Protein AF-A0A1U7GHP3-F1 (afdb_monomer_lite)

Foldseek 3Di:
DPPPPDQDDPVQLLCCLQPVDHDPVNVVVCVVDPVSVVVSVVSNVVNVVVVVVVVVVVPDDPPPPDPPPPDDDD

pLDDT: mean 77.06, std 17.03, range [32.53, 95.0]

Sequence (74 aa):
MTRTTACPDGSDLLALATEGVAAPAVRSHVDACRSCLRKLRRLKAEVVHLRSSMGRHLGPAPATVVPRSAAGGD

Secondary structure (DSSP, 8-state):
-----PPPPHHHHHHHHHTS---HHHHHHHHH-HHHHHHHHHHHHHHHHHHHHHHHTT----------------

Radius of gyration: 24.09 Å; chains: 1; bounding box: 57×25×77 Å

Structure (mmCIF, N/CA/C/O backbone):
data_AF-A0A1U7GHP3-F1
#
_entry.id   AF-A0A1U7GHP3-F1
#
loop_
_atom_site.group_PDB
_atom_site.id
_atom_site.type_symbol
_atom_site.label_atom_id
_atom_site.label_alt_id
_atom_site.label_comp_id
_atom_site.label_asym_id
_atom_site.label_entity_id
_atom_site.label_seq_i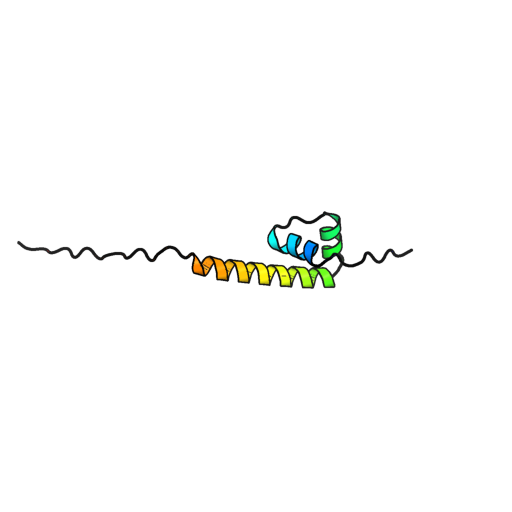d
_atom_site.pdbx_PDB_ins_code
_atom_site.Cartn_x
_atom_site.Cartn_y
_atom_site.Cartn_z
_atom_site.occupancy
_atom_site.B_iso_or_equiv
_atom_site.auth_seq_id
_atom_site.auth_comp_id
_atom_site.auth_asym_id
_atom_site.auth_atom_id
_atom_site.pdbx_PDB_model_num
ATOM 1 N N . MET A 1 1 ? -14.372 0.235 25.968 1.00 32.53 1 MET A N 1
ATOM 2 C CA . MET A 1 1 ? -14.168 1.266 24.928 1.00 32.53 1 MET A CA 1
ATOM 3 C C . MET A 1 1 ? -13.432 0.631 23.757 1.00 32.53 1 MET A C 1
ATOM 5 O O . MET A 1 1 ? -12.234 0.396 23.850 1.00 32.53 1 MET A O 1
ATOM 9 N N . THR A 1 2 ? -14.139 0.270 22.689 1.00 42.59 2 THR A N 1
ATOM 10 C CA . THR A 1 2 ? -13.533 -0.221 21.445 1.00 42.59 2 THR A CA 1
ATOM 11 C C . THR A 1 2 ? -12.922 0.970 20.710 1.00 42.59 2 THR A C 1
ATOM 13 O O . THR A 1 2 ? -13.627 1.741 20.067 1.00 42.59 2 THR A O 1
ATOM 16 N N . ARG A 1 3 ? -11.606 1.178 20.853 1.00 48.66 3 ARG A N 1
ATOM 17 C CA . ARG A 1 3 ? -10.867 2.117 19.999 1.00 48.66 3 ARG A CA 1
ATOM 18 C C . ARG A 1 3 ? -10.913 1.570 18.576 1.00 48.66 3 ARG A C 1
ATOM 20 O O . ARG A 1 3 ? -10.121 0.704 18.222 1.00 48.66 3 ARG A O 1
ATOM 27 N N . THR A 1 4 ? -11.847 2.063 17.775 1.00 54.81 4 THR A N 1
ATOM 28 C CA . THR A 1 4 ? -11.796 1.924 16.323 1.00 54.81 4 THR A CA 1
ATOM 29 C C . THR A 1 4 ? -10.582 2.723 15.865 1.00 54.81 4 THR A C 1
ATOM 31 O O . THR A 1 4 ? -10.655 3.939 15.711 1.00 54.81 4 THR A O 1
ATOM 34 N N . THR A 1 5 ? -9.421 2.079 15.755 1.00 66.19 5 THR A N 1
ATOM 35 C CA . THR A 1 5 ? -8.245 2.706 15.152 1.00 66.19 5 THR A CA 1
ATOM 36 C C . THR A 1 5 ? -8.617 3.057 13.720 1.00 66.19 5 THR A C 1
ATOM 38 O O . THR A 1 5 ? -8.937 2.176 12.919 1.00 66.19 5 THR A O 1
ATOM 41 N N . ALA A 1 6 ? -8.651 4.357 13.425 1.00 81.56 6 ALA A N 1
ATOM 42 C CA . ALA A 1 6 ? -8.893 4.845 12.078 1.00 81.56 6 ALA A CA 1
ATOM 43 C C . ALA A 1 6 ? -7.900 4.188 11.107 1.00 81.56 6 ALA A C 1
ATOM 45 O O . ALA A 1 6 ? -6.788 3.813 11.489 1.00 81.56 6 ALA A O 1
ATOM 46 N N . CYS A 1 7 ? -8.328 3.996 9.859 1.00 87.94 7 CYS A N 1
ATOM 47 C CA . CYS A 1 7 ? -7.435 3.467 8.835 1.00 87.94 7 CYS A CA 1
ATOM 48 C C . CYS A 1 7 ? -6.248 4.426 8.639 1.00 87.94 7 CYS A C 1
ATOM 50 O O . CYS A 1 7 ? -6.476 5.635 8.643 1.00 87.94 7 CYS A O 1
ATOM 52 N N . PRO A 1 8 ? -5.021 3.908 8.447 1.00 87.19 8 PRO A N 1
ATOM 53 C CA . PRO A 1 8 ? -3.856 4.729 8.147 1.00 87.19 8 PRO A CA 1
ATOM 54 C C . PRO A 1 8 ? -4.057 5.515 6.852 1.00 87.19 8 PRO A C 1
ATOM 56 O O . PRO A 1 8 ? -4.796 5.089 5.951 1.00 87.19 8 PRO A O 1
ATOM 59 N N . ASP A 1 9 ? -3.365 6.644 6.767 1.00 89.12 9 ASP A N 1
ATOM 60 C CA . ASP A 1 9 ? -3.425 7.534 5.621 1.00 89.12 9 ASP A CA 1
ATOM 61 C C . ASP A 1 9 ? -2.863 6.880 4.352 1.00 89.12 9 ASP A C 1
ATOM 63 O O . ASP A 1 9 ? -2.092 5.913 4.376 1.00 89.12 9 ASP A O 1
ATOM 67 N N . GLY A 1 10 ? -3.254 7.426 3.199 1.00 86.69 10 GLY A N 1
ATOM 68 C CA . GLY A 1 10 ? -2.804 6.926 1.898 1.00 86.69 10 GLY A CA 1
ATOM 69 C C . GLY A 1 10 ? -1.280 6.947 1.744 1.00 86.69 10 GLY A C 1
ATOM 70 O O . GLY A 1 10 ? -0.717 6.014 1.175 1.00 86.69 10 GLY A O 1
ATOM 71 N N . SER A 1 11 ? -0.618 7.965 2.297 1.00 88.31 11 SER A N 1
ATOM 72 C CA . SER A 1 11 ? 0.839 8.130 2.266 1.00 88.31 11 SER A CA 1
ATOM 73 C C . SER A 1 11 ? 1.567 6.998 2.994 1.00 88.31 11 SER A C 1
ATOM 75 O O . SER A 1 11 ? 2.535 6.456 2.464 1.00 88.31 11 SER A O 1
ATOM 77 N N . ASP A 1 12 ? 1.060 6.574 4.154 1.00 89.38 12 ASP A N 1
ATOM 78 C CA . ASP A 1 12 ? 1.636 5.469 4.928 1.00 89.38 12 ASP A CA 1
ATOM 79 C C . ASP A 1 12 ? 1.477 4.129 4.203 1.00 89.38 12 ASP A C 1
ATOM 81 O O . ASP A 1 12 ? 2.390 3.299 4.174 1.00 89.38 12 ASP A O 1
ATOM 85 N N . LEU A 1 13 ? 0.314 3.915 3.576 1.00 90.06 13 LEU A N 1
ATOM 86 C CA . LEU A 1 13 ? 0.067 2.730 2.755 1.00 90.06 13 LEU A CA 1
ATOM 87 C C . LEU A 1 13 ? 0.957 2.708 1.507 1.00 90.06 13 LEU A C 1
ATOM 89 O O . LEU A 1 13 ? 1.399 1.632 1.100 1.00 90.06 13 LEU A O 1
ATOM 93 N N . LEU A 1 14 ? 1.227 3.872 0.912 1.00 90.81 14 LEU A N 1
ATOM 94 C CA . LEU A 1 14 ? 2.121 3.999 -0.233 1.00 90.81 14 LEU A CA 1
ATOM 95 C C . LEU A 1 14 ? 3.575 3.726 0.164 1.00 90.81 14 LEU A C 1
ATOM 97 O O . LEU A 1 14 ? 4.226 2.928 -0.507 1.00 90.81 14 LEU A O 1
ATOM 101 N N . ALA A 1 15 ? 4.055 4.296 1.272 1.00 89.94 15 ALA A N 1
ATOM 102 C CA . ALA A 1 15 ? 5.396 4.034 1.804 1.00 89.94 15 ALA A CA 1
ATOM 103 C C . ALA A 1 15 ? 5.608 2.536 2.103 1.00 89.94 15 ALA A C 1
ATOM 105 O O . ALA A 1 15 ? 6.631 1.938 1.747 1.00 89.94 15 ALA A O 1
ATOM 106 N N . LEU A 1 16 ? 4.581 1.879 2.656 1.00 89.81 16 LEU A N 1
ATOM 107 C CA . LEU A 1 16 ? 4.581 0.429 2.850 1.00 89.81 16 LEU A CA 1
ATOM 108 C C . LEU A 1 16 ? 4.584 -0.354 1.522 1.00 89.81 16 LEU A C 1
ATOM 110 O O . LEU A 1 16 ? 5.116 -1.466 1.465 1.00 89.81 16 LEU A O 1
ATOM 114 N N . ALA A 1 17 ? 3.980 0.184 0.459 1.00 90.50 17 ALA A N 1
ATOM 115 C CA . ALA A 1 17 ? 3.928 -0.447 -0.858 1.00 90.50 17 ALA A CA 1
ATOM 116 C C . ALA A 1 17 ? 5.243 -0.322 -1.646 1.00 90.50 17 ALA A C 1
ATOM 118 O O . ALA A 1 17 ? 5.581 -1.245 -2.390 1.00 90.50 17 ALA A O 1
ATOM 119 N N . THR A 1 18 ? 5.973 0.788 -1.502 1.00 89.06 18 THR A N 1
ATOM 120 C CA . THR A 1 18 ? 7.178 1.096 -2.291 1.00 89.06 18 THR A CA 1
ATOM 121 C C . THR A 1 18 ? 8.458 0.516 -1.697 1.00 89.06 18 THR A C 1
ATOM 123 O O . THR A 1 18 ? 9.230 -0.111 -2.432 1.00 89.06 18 THR A O 1
ATOM 126 N N . GLU A 1 19 ? 8.684 0.717 -0.3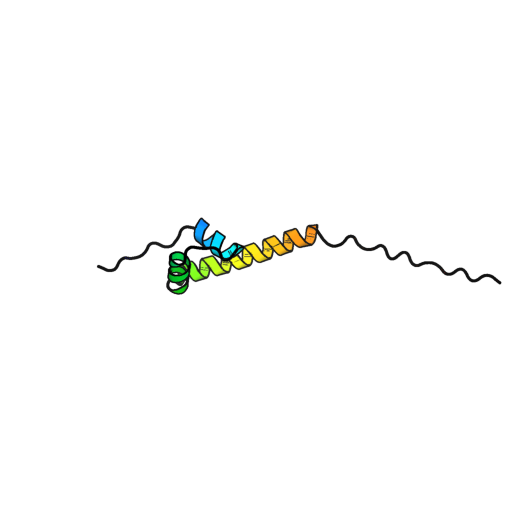98 1.00 78.19 19 GLU A N 1
ATOM 127 C CA . GLU A 1 19 ? 9.959 0.423 0.281 1.00 78.19 19 GLU A CA 1
ATOM 128 C C . GLU A 1 19 ? 9.788 -0.547 1.455 1.00 78.19 19 GLU A C 1
ATOM 130 O O . GLU A 1 19 ? 10.759 -0.993 2.062 1.00 78.19 19 GLU A O 1
ATOM 135 N N . GLY A 1 20 ? 8.542 -0.874 1.811 1.00 75.06 20 GLY A N 1
ATOM 136 C CA . GLY A 1 20 ? 8.247 -1.636 3.019 1.00 75.06 20 GLY A CA 1
ATOM 137 C C . GLY A 1 20 ? 8.518 -0.847 4.304 1.00 75.06 20 GLY A C 1
ATOM 138 O O . GLY A 1 20 ? 8.328 -1.389 5.391 1.00 75.06 20 GLY A O 1
ATOM 139 N N . VAL A 1 21 ? 8.928 0.418 4.216 1.00 74.31 21 VAL A N 1
ATOM 140 C CA . VAL A 1 21 ? 9.231 1.285 5.355 1.00 74.31 21 VAL A CA 1
ATOM 141 C C . VAL A 1 21 ? 7.933 1.949 5.800 1.00 74.31 21 VAL A C 1
ATOM 143 O O . VAL A 1 21 ? 7.489 2.940 5.238 1.00 74.31 21 VAL A O 1
ATOM 146 N N . ALA A 1 22 ? 7.282 1.367 6.801 1.00 77.94 22 ALA A N 1
ATOM 147 C CA . ALA A 1 22 ? 6.171 2.002 7.497 1.00 77.94 22 ALA A CA 1
ATOM 148 C C . ALA A 1 22 ? 6.282 1.702 8.985 1.00 77.94 22 ALA A C 1
ATOM 150 O O . ALA A 1 22 ? 6.871 0.685 9.376 1.00 77.94 22 ALA A O 1
ATOM 151 N N . ALA A 1 23 ? 5.692 2.571 9.806 1.00 82.88 23 ALA A N 1
ATOM 152 C CA . ALA A 1 23 ? 5.665 2.381 11.246 1.00 82.88 23 ALA A CA 1
ATOM 153 C C . ALA A 1 23 ? 5.080 0.994 11.601 1.00 82.88 23 ALA A C 1
ATOM 155 O O . ALA A 1 23 ? 4.108 0.555 10.972 1.00 82.88 23 ALA A O 1
ATOM 156 N N . PRO A 1 24 ? 5.608 0.298 12.626 1.00 84.12 24 PRO A N 1
ATOM 157 C CA . PRO A 1 24 ? 5.112 -1.020 13.036 1.00 84.12 24 PRO A CA 1
ATOM 158 C C . PRO A 1 24 ? 3.600 -1.047 13.309 1.00 84.12 24 PRO A C 1
ATOM 160 O O . PRO A 1 24 ? 2.928 -2.029 12.998 1.00 84.12 24 PRO A O 1
ATOM 163 N 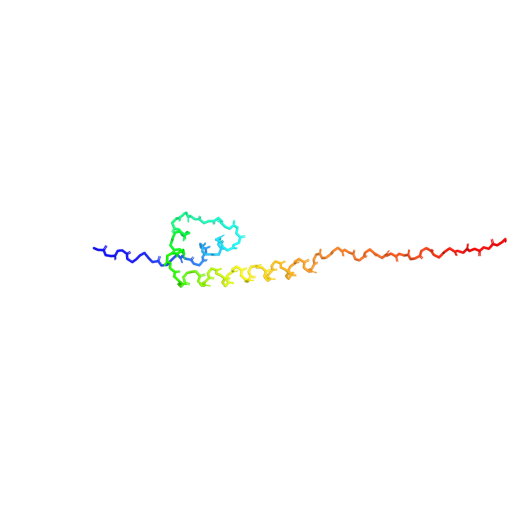N . ALA A 1 25 ? 3.052 0.059 13.822 1.00 85.00 25 ALA A N 1
ATOM 164 C CA . ALA A 1 25 ? 1.620 0.231 14.054 1.00 85.00 25 ALA A CA 1
ATOM 165 C C . ALA A 1 25 ? 0.790 0.177 12.757 1.00 85.00 25 ALA A C 1
ATOM 167 O O . ALA A 1 25 ? -0.276 -0.437 12.740 1.00 85.00 25 ALA A O 1
ATOM 168 N N . VAL A 1 26 ? 1.294 0.751 11.659 1.00 87.25 26 VAL A N 1
ATOM 169 C CA . VAL A 1 26 ? 0.632 0.713 10.345 1.00 87.25 26 VAL A CA 1
ATOM 170 C C . VAL A 1 26 ? 0.633 -0.709 9.799 1.00 87.25 26 VAL A C 1
ATOM 172 O O . VAL A 1 26 ? -0.404 -1.182 9.340 1.00 87.25 26 VAL A O 1
ATOM 175 N N . ARG A 1 27 ? 1.759 -1.428 9.903 1.00 87.44 27 ARG A N 1
ATOM 176 C CA . ARG A 1 27 ? 1.834 -2.839 9.481 1.00 87.44 27 ARG A CA 1
ATOM 177 C C . ARG A 1 27 ? 0.835 -3.702 10.251 1.00 87.44 27 ARG A C 1
ATOM 179 O O . ARG A 1 27 ? 0.022 -4.381 9.634 1.00 87.44 27 ARG A O 1
ATOM 186 N N . SER A 1 28 ? 0.839 -3.584 11.579 1.00 88.81 28 SER A N 1
ATOM 187 C CA . SER A 1 28 ? -0.086 -4.308 12.457 1.00 88.81 28 SER A CA 1
ATOM 188 C C . SER A 1 28 ? -1.555 -4.012 12.121 1.00 88.81 28 SER A C 1
ATOM 190 O O . SER A 1 28 ? -2.371 -4.927 12.003 1.00 88.81 28 SER A O 1
ATOM 192 N N . HIS A 1 29 ? -1.897 -2.744 11.860 1.00 89.88 29 HIS A N 1
ATOM 193 C CA . HIS A 1 29 ? -3.242 -2.383 11.415 1.00 89.88 29 HIS A CA 1
ATOM 194 C C . HIS A 1 29 ? -3.592 -3.005 10.056 1.00 89.88 29 HIS A C 1
ATOM 196 O O . HIS A 1 29 ? -4.703 -3.497 9.882 1.00 89.88 29 HIS A O 1
ATOM 202 N N .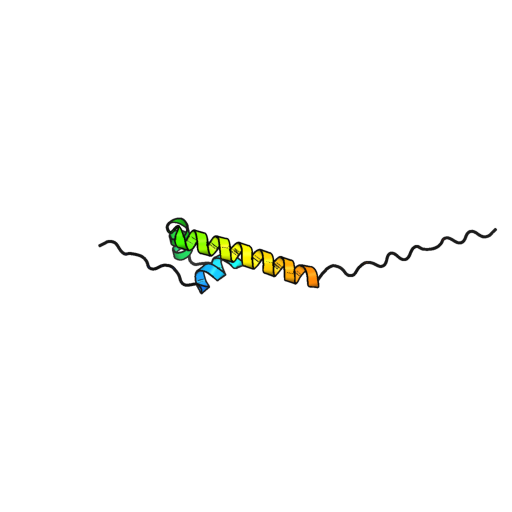 VAL A 1 30 ? -2.688 -2.962 9.074 1.00 90.38 30 VAL A N 1
ATOM 203 C CA . VAL A 1 30 ? -2.953 -3.484 7.724 1.00 90.38 30 VAL A CA 1
ATOM 204 C C . VAL A 1 30 ? -3.189 -4.995 7.736 1.00 90.38 30 VAL A C 1
ATOM 206 O O . VAL A 1 30 ? -4.075 -5.461 7.018 1.00 90.38 30 VAL A O 1
ATOM 209 N N . ASP A 1 31 ? -2.462 -5.738 8.571 1.00 88.69 31 ASP A N 1
ATOM 210 C CA . ASP A 1 31 ? -2.697 -7.171 8.780 1.00 88.69 31 ASP A CA 1
ATOM 211 C C . ASP A 1 31 ? -4.076 -7.450 9.403 1.00 88.69 31 ASP A C 1
ATOM 213 O O . ASP A 1 31 ? -4.761 -8.396 9.009 1.00 88.69 31 ASP A O 1
ATOM 217 N N . ALA A 1 32 ? -4.537 -6.590 10.317 1.00 90.50 32 ALA A N 1
ATOM 218 C CA . ALA A 1 32 ? -5.844 -6.730 10.964 1.00 90.50 32 ALA A CA 1
ATOM 219 C C . ALA A 1 32 ? -7.024 -6.202 10.115 1.00 90.50 32 ALA A C 1
ATOM 221 O O . ALA A 1 32 ? -8.155 -6.681 10.235 1.00 90.50 32 ALA A O 1
ATOM 222 N N . CYS A 1 33 ? -6.797 -5.215 9.244 1.00 92.38 33 CYS A N 1
ATOM 223 C CA . CYS A 1 33 ? -7.842 -4.515 8.498 1.00 92.38 33 CYS A CA 1
ATOM 224 C C . CYS A 1 33 ? -7.899 -4.961 7.030 1.00 92.38 33 CYS A C 1
ATOM 226 O O . CYS A 1 33 ? -7.134 -4.499 6.178 1.00 92.38 33 CYS A O 1
ATOM 228 N N . ARG A 1 34 ? -8.898 -5.787 6.682 1.00 91.06 34 ARG A N 1
ATOM 229 C CA . ARG A 1 34 ? -9.088 -6.303 5.307 1.00 91.06 34 ARG A CA 1
ATOM 230 C C . ARG A 1 34 ? -9.201 -5.210 4.239 1.00 91.06 34 ARG A C 1
ATOM 232 O O . ARG A 1 34 ? -8.779 -5.417 3.102 1.00 91.06 34 ARG A O 1
ATOM 239 N N . SER A 1 35 ? -9.773 -4.055 4.572 1.00 91.19 35 SER A N 1
ATOM 240 C CA . SER A 1 35 ? -9.885 -2.935 3.630 1.00 91.19 35 SER A CA 1
ATOM 241 C C . SER A 1 35 ? -8.525 -2.303 3.328 1.00 91.19 35 SER A C 1
ATOM 243 O O . SER A 1 35 ? -8.218 -2.077 2.156 1.00 91.19 35 SER A O 1
ATOM 245 N N . CYS A 1 36 ? -7.687 -2.094 4.345 1.00 92.38 36 CYS A N 1
ATOM 246 C CA . CYS A 1 36 ? -6.322 -1.595 4.170 1.00 92.38 36 CYS A CA 1
ATOM 247 C C . CYS A 1 36 ? -5.431 -2.626 3.468 1.00 92.38 36 CYS A C 1
ATOM 249 O O . CYS A 1 36 ? -4.671 -2.256 2.577 1.00 92.38 36 CYS A O 1
ATOM 251 N N . LEU A 1 37 ? -5.601 -3.919 3.763 1.00 92.62 37 LEU A N 1
ATOM 252 C CA . LEU A 1 37 ? -4.903 -5.003 3.066 1.00 92.62 37 LEU A CA 1
ATOM 253 C C . LEU A 1 37 ? -5.189 -4.995 1.555 1.00 92.62 37 LEU A C 1
ATOM 255 O O . LEU A 1 37 ? -4.269 -5.105 0.743 1.00 92.62 37 LEU A O 1
ATOM 259 N N . ARG A 1 38 ? -6.460 -4.834 1.157 1.00 94.06 38 ARG A N 1
ATOM 260 C CA . ARG A 1 38 ? -6.846 -4.731 -0.263 1.00 94.06 38 ARG A CA 1
ATOM 261 C C . ARG A 1 38 ? -6.230 -3.507 -0.935 1.00 94.06 38 ARG A C 1
ATOM 263 O O . ARG A 1 38 ? -5.685 -3.637 -2.030 1.00 94.06 38 ARG A O 1
ATOM 270 N N . LYS A 1 39 ? -6.276 -2.343 -0.275 1.00 93.75 39 LYS A N 1
ATOM 271 C CA . LYS A 1 39 ? -5.646 -1.111 -0.779 1.00 93.75 39 LYS A CA 1
ATOM 272 C C . LYS A 1 39 ? -4.138 -1.287 -0.961 1.00 93.75 39 LYS A C 1
ATOM 274 O O . LYS A 1 39 ? -3.627 -0.976 -2.031 1.00 93.75 39 LYS A O 1
ATOM 279 N N . LEU A 1 40 ? -3.448 -1.861 0.026 1.00 93.44 40 LEU A N 1
ATOM 280 C CA . LEU A 1 40 ? -2.009 -2.116 -0.048 1.00 93.44 40 LEU A CA 1
ATOM 281 C C . LEU A 1 40 ? -1.652 -3.037 -1.222 1.00 93.44 40 LEU A C 1
ATOM 283 O O . LEU A 1 40 ? -0.712 -2.756 -1.959 1.00 93.44 40 LEU A O 1
ATOM 287 N N . ARG A 1 41 ? -2.397 -4.133 -1.421 1.00 94.06 41 ARG A N 1
ATOM 288 C CA . ARG A 1 41 ? -2.161 -5.050 -2.552 1.00 94.06 41 ARG A CA 1
ATOM 289 C C . ARG A 1 41 ? -2.306 -4.345 -3.898 1.00 94.06 41 ARG A C 1
ATOM 291 O O . ARG A 1 41 ? -1.476 -4.555 -4.777 1.00 94.06 41 ARG A O 1
ATOM 298 N N . ARG A 1 42 ? -3.326 -3.493 -4.037 1.00 95.00 42 ARG A N 1
ATOM 299 C CA . ARG A 1 42 ? -3.531 -2.691 -5.246 1.00 95.00 42 ARG A CA 1
ATOM 300 C C . ARG A 1 42 ? -2.364 -1.728 -5.483 1.00 95.00 42 ARG A C 1
ATOM 302 O O . ARG A 1 42 ? -1.802 -1.735 -6.571 1.00 95.00 42 ARG A O 1
ATOM 309 N N . LEU A 1 43 ? -1.953 -0.983 -4.455 1.00 94.38 43 LEU A N 1
ATOM 310 C CA . LEU A 1 43 ? -0.807 -0.071 -4.539 1.00 94.38 43 LEU A CA 1
ATOM 311 C C . LEU A 1 43 ? 0.478 -0.805 -4.937 1.00 94.38 43 LEU A C 1
ATOM 313 O O . LEU A 1 43 ? 1.206 -0.338 -5.804 1.00 94.38 43 LEU A O 1
ATOM 317 N N . LYS A 1 44 ? 0.739 -1.990 -4.371 1.00 93.56 44 LYS A N 1
ATOM 318 C CA . LYS A 1 44 ? 1.898 -2.811 -4.756 1.00 93.56 44 LYS A CA 1
ATOM 319 C C . LYS A 1 44 ? 1.866 -3.208 -6.234 1.00 93.56 44 LYS A C 1
ATOM 321 O O . LYS A 1 44 ? 2.899 -3.139 -6.893 1.00 93.56 44 LYS A O 1
ATOM 326 N N . ALA A 1 45 ? 0.705 -3.599 -6.760 1.00 93.88 45 ALA A N 1
ATOM 327 C CA . ALA A 1 45 ? 0.562 -3.931 -8.177 1.00 93.88 45 ALA A CA 1
ATOM 328 C C . ALA A 1 45 ? 0.818 -2.712 -9.080 1.00 93.88 45 ALA A C 1
ATOM 330 O O . ALA A 1 45 ? 1.527 -2.829 -10.078 1.00 93.88 45 ALA A O 1
ATOM 331 N N . GLU A 1 46 ? 0.304 -1.539 -8.702 1.00 93.81 46 GLU A N 1
ATOM 332 C CA . GLU A 1 46 ? 0.537 -0.282 -9.423 1.00 93.81 46 GLU A CA 1
ATOM 333 C C . GLU A 1 46 ? 2.023 0.118 -9.393 1.00 93.81 46 GLU A C 1
ATOM 335 O O . GLU A 1 46 ? 2.592 0.428 -10.437 1.00 93.81 46 GLU A O 1
ATOM 340 N N . VAL A 1 47 ? 2.694 0.016 -8.241 1.00 91.44 47 VAL A N 1
ATOM 341 C CA . VAL A 1 47 ? 4.142 0.272 -8.113 1.00 91.44 47 VAL A CA 1
ATOM 342 C C . VAL A 1 47 ? 4.959 -0.668 -9.001 1.00 91.44 47 VAL A C 1
ATOM 344 O O . VAL A 1 47 ? 5.882 -0.218 -9.680 1.00 91.44 47 VAL A O 1
ATOM 347 N N . VAL A 1 48 ? 4.632 -1.964 -9.023 1.00 90.81 48 VAL A N 1
ATOM 348 C CA . VAL A 1 48 ? 5.304 -2.935 -9.903 1.00 90.81 48 VAL A CA 1
ATOM 349 C C . VAL A 1 48 ? 5.092 -2.563 -11.367 1.00 90.81 48 VAL A C 1
ATOM 351 O O . VAL A 1 48 ? 6.064 -2.485 -12.113 1.00 90.81 48 VAL A O 1
ATOM 354 N N . HIS A 1 49 ? 3.854 -2.269 -11.766 1.00 91.00 49 HIS A N 1
ATOM 355 C CA . HIS A 1 49 ? 3.538 -1.867 -13.134 1.00 91.00 49 HIS A CA 1
ATOM 356 C C . HIS A 1 49 ? 4.316 -0.613 -13.560 1.00 91.00 49 HIS A C 1
ATOM 358 O O . HIS A 1 49 ? 4.937 -0.599 -14.624 1.00 91.00 49 HIS A O 1
ATOM 364 N N . LEU A 1 50 ? 4.352 0.410 -12.703 1.00 89.88 50 LEU A N 1
ATOM 365 C CA . LEU A 1 50 ? 5.099 1.644 -12.934 1.00 89.88 50 LEU A CA 1
ATOM 366 C C . LEU A 1 50 ? 6.605 1.383 -13.065 1.00 89.88 50 LEU A C 1
ATOM 368 O O . LEU A 1 50 ? 7.227 1.865 -14.011 1.00 89.88 50 LEU A O 1
ATOM 372 N N . ARG A 1 51 ? 7.193 0.574 -12.173 1.00 88.00 51 ARG A N 1
ATOM 373 C CA . ARG A 1 51 ? 8.615 0.190 -12.242 1.00 88.00 51 ARG A CA 1
ATOM 374 C C . ARG A 1 51 ? 8.939 -0.579 -13.522 1.00 88.00 51 ARG A C 1
ATOM 376 O O . ARG A 1 51 ? 9.958 -0.303 -14.147 1.00 88.00 51 ARG A O 1
ATOM 383 N N . SER A 1 52 ? 8.077 -1.503 -13.941 1.00 85.44 52 SER A N 1
ATOM 384 C CA . SER A 1 52 ? 8.253 -2.249 -15.192 1.00 85.44 52 SER A CA 1
ATOM 385 C C . SER A 1 52 ? 8.118 -1.362 -16.432 1.00 85.44 52 SER A C 1
ATOM 387 O O . SER A 1 52 ? 8.868 -1.543 -17.390 1.00 85.44 52 SER A O 1
ATOM 389 N N . SER A 1 53 ? 7.197 -0.396 -16.414 1.00 86.12 53 SER A N 1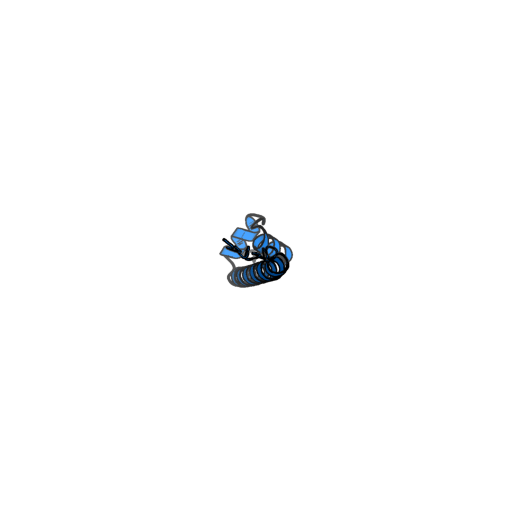
ATOM 390 C CA . SER A 1 53 ? 7.032 0.580 -17.497 1.00 86.12 53 SER A CA 1
ATOM 391 C C . SER A 1 53 ? 8.261 1.487 -17.620 1.00 86.12 53 SER A C 1
ATOM 393 O O . SER A 1 53 ? 8.838 1.610 -18.697 1.00 86.12 53 SER A O 1
ATOM 395 N N . MET A 1 54 ? 8.749 2.027 -16.499 1.00 80.69 54 MET A N 1
ATOM 396 C CA . MET A 1 54 ? 9.959 2.856 -16.473 1.00 80.69 54 MET A CA 1
ATOM 397 C C . MET A 1 54 ? 11.223 2.068 -16.845 1.00 80.69 54 MET A C 1
ATOM 399 O O . MET A 1 54 ? 12.047 2.556 -17.614 1.00 80.69 54 MET A O 1
ATOM 403 N N . GLY A 1 55 ? 11.363 0.826 -16.369 1.00 64.69 55 GLY A N 1
ATOM 404 C CA . GLY A 1 55 ? 12.492 -0.043 -16.717 1.00 64.69 55 GLY A CA 1
ATOM 405 C C . GLY A 1 55 ? 12.543 -0.409 -18.204 1.00 64.69 55 GLY A C 1
ATOM 406 O O . GLY A 1 55 ? 13.626 -0.563 -18.762 1.00 64.69 55 GLY A O 1
ATOM 407 N N . ARG A 1 56 ? 11.390 -0.474 -18.884 1.00 55.78 56 ARG A N 1
ATOM 408 C CA . ARG A 1 56 ? 11.319 -0.682 -20.342 1.00 55.78 56 ARG A CA 1
ATOM 409 C C . ARG A 1 56 ? 11.850 0.498 -21.159 1.00 55.78 56 ARG A C 1
ATOM 411 O O . ARG A 1 56 ? 12.270 0.280 -22.290 1.00 55.78 56 ARG A O 1
ATOM 418 N N . HIS A 1 57 ? 11.877 1.708 -20.603 1.00 53.50 57 HIS A N 1
ATOM 419 C CA . HIS A 1 57 ? 12.484 2.874 -21.255 1.00 53.50 57 HIS A CA 1
ATOM 420 C C . HIS A 1 57 ? 14.010 2.957 -21.069 1.00 53.50 57 HIS A C 1
ATOM 422 O O . HIS A 1 57 ? 14.654 3.756 -21.740 1.00 53.50 57 HIS A O 1
ATOM 428 N N . LEU A 1 58 ? 14.595 2.114 -20.209 1.00 51.56 58 LEU A N 1
ATOM 429 C CA . LEU A 1 58 ? 16.039 2.026 -19.942 1.00 51.56 58 LEU A CA 1
ATOM 430 C C . LEU A 1 58 ? 16.621 0.662 -20.355 1.00 51.56 58 LEU A C 1
ATOM 432 O O . LEU A 1 58 ? 17.606 0.201 -19.779 1.00 51.56 58 LEU A O 1
ATOM 436 N N . GLY A 1 59 ? 15.995 -0.015 -21.324 1.00 48.00 59 GLY A N 1
ATOM 437 C CA . GLY A 1 59 ? 16.509 -1.279 -21.850 1.00 48.00 59 GLY A CA 1
ATOM 438 C C . GLY A 1 59 ? 17.961 -1.138 -22.337 1.00 48.00 59 GLY A C 1
ATOM 439 O O . GLY A 1 59 ? 18.325 -0.068 -22.834 1.00 48.00 59 GLY A O 1
ATOM 440 N N . PRO A 1 60 ? 18.800 -2.185 -22.202 1.00 54.44 60 PRO A N 1
ATOM 441 C CA . PRO A 1 60 ? 20.159 -2.152 -22.727 1.00 54.44 60 PRO A CA 1
ATOM 442 C C . PRO A 1 60 ? 20.087 -1.795 -24.210 1.00 54.44 60 PRO A C 1
ATOM 444 O O . PRO A 1 60 ? 19.294 -2.392 -24.944 1.00 54.44 60 PRO A O 1
ATOM 447 N N . ALA A 1 61 ? 20.874 -0.798 -24.632 1.00 55.00 61 ALA A N 1
ATOM 448 C CA . ALA A 1 61 ? 21.014 -0.455 -26.042 1.00 55.00 61 ALA A CA 1
ATOM 449 C C . ALA A 1 61 ? 21.189 -1.761 -26.830 1.00 55.00 61 ALA A C 1
ATOM 451 O O . ALA A 1 61 ? 21.986 -2.601 -26.393 1.00 55.00 61 ALA A O 1
ATOM 452 N N . PRO A 1 62 ? 20.440 -1.988 -27.927 1.00 53.84 62 PRO A N 1
ATOM 453 C CA . PRO A 1 62 ? 20.646 -3.178 -28.728 1.00 53.84 62 PRO A CA 1
ATOM 454 C C . PRO A 1 62 ? 22.112 -3.155 -29.142 1.00 53.84 62 PRO A C 1
ATOM 456 O O . PRO A 1 62 ? 22.545 -2.259 -29.864 1.00 53.84 62 PRO A O 1
ATOM 459 N N . ALA A 1 63 ? 22.897 -4.091 -28.609 1.00 57.06 63 ALA A N 1
ATOM 460 C CA . ALA A 1 63 ? 24.236 -4.325 -29.094 1.00 57.06 63 ALA A CA 1
ATOM 461 C C . ALA A 1 63 ? 24.043 -4.736 -30.548 1.00 57.06 63 ALA A C 1
ATOM 463 O O . ALA A 1 63 ? 23.616 -5.856 -30.831 1.00 57.06 63 ALA A O 1
ATOM 464 N N . THR A 1 64 ? 24.249 -3.788 -31.458 1.00 57.12 64 THR A N 1
ATOM 465 C CA . THR A 1 64 ? 24.335 -4.039 -32.885 1.00 57.12 64 THR A CA 1
ATOM 466 C C . THR A 1 64 ? 25.490 -5.011 -33.054 1.00 57.12 64 THR A C 1
ATOM 468 O O . THR A 1 64 ? 26.651 -4.616 -33.127 1.00 57.12 64 THR A O 1
ATOM 471 N N . VAL A 1 65 ? 25.181 -6.305 -33.019 1.00 59.78 65 VAL A N 1
ATOM 472 C CA . VAL A 1 65 ? 26.107 -7.354 -33.409 1.00 59.78 65 VAL A CA 1
ATOM 473 C C . VAL A 1 65 ? 26.295 -7.146 -34.900 1.00 59.78 65 VAL A C 1
ATOM 475 O O . VAL A 1 65 ? 25.464 -7.555 -35.703 1.00 59.78 65 VAL A O 1
ATOM 478 N N . VAL A 1 66 ? 27.342 -6.411 -35.260 1.00 62.12 66 VAL A N 1
ATOM 479 C CA . VAL A 1 66 ? 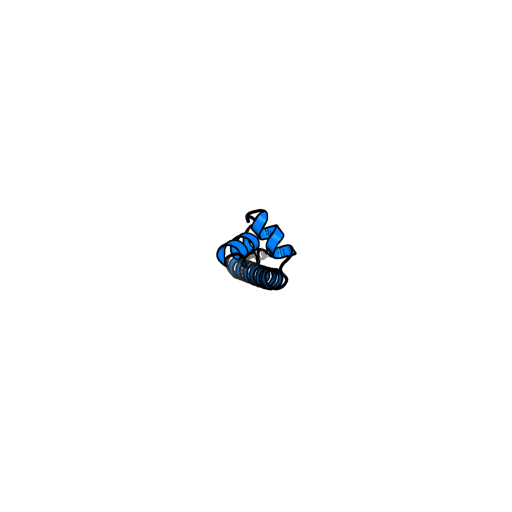27.791 -6.291 -36.641 1.00 62.12 66 VAL A CA 1
ATOM 480 C C . VAL A 1 66 ? 28.321 -7.674 -37.023 1.00 62.12 66 VAL A C 1
ATOM 482 O O . VAL A 1 66 ? 29.317 -8.107 -36.435 1.00 62.12 66 VAL A O 1
ATOM 485 N N . PRO A 1 67 ? 27.689 -8.416 -37.951 1.00 55.72 67 PRO A N 1
ATOM 486 C CA . PRO A 1 67 ? 28.301 -9.630 -38.458 1.00 55.72 67 PRO A CA 1
ATOM 487 C C . PRO A 1 67 ? 29.570 -9.225 -39.210 1.00 55.72 67 PRO A C 1
ATOM 489 O O . PRO A 1 67 ? 29.529 -8.497 -40.202 1.00 55.72 67 PRO A O 1
ATOM 492 N N . ARG A 1 68 ? 30.724 -9.660 -38.701 1.00 58.38 68 ARG A N 1
ATOM 493 C CA . ARG A 1 68 ? 32.008 -9.492 -39.376 1.00 58.38 68 ARG A CA 1
ATOM 494 C C . ARG A 1 68 ? 32.018 -10.454 -40.561 1.00 58.38 68 ARG A C 1
ATOM 496 O O . ARG A 1 68 ? 32.282 -11.640 -40.381 1.00 58.38 68 ARG A O 1
ATOM 503 N N . SER A 1 69 ? 31.689 -9.954 -41.750 1.00 55.25 69 SER A N 1
ATOM 504 C CA . SER A 1 69 ? 31.848 -10.692 -43.003 1.00 55.25 69 SER A CA 1
ATOM 505 C C . SER A 1 69 ? 33.307 -11.123 -43.143 1.00 55.25 69 SER A C 1
ATOM 507 O O . SER A 1 69 ? 34.193 -10.302 -43.373 1.00 55.25 69 SER A O 1
ATOM 509 N N . ALA A 1 70 ? 33.561 -12.415 -42.949 1.00 55.00 70 ALA A N 1
ATOM 510 C CA . ALA A 1 70 ? 34.820 -13.048 -43.293 1.00 55.00 70 ALA A CA 1
ATOM 511 C C . ALA A 1 70 ? 34.884 -13.154 -44.822 1.00 55.00 70 ALA A C 1
ATOM 513 O O . ALA A 1 70 ? 34.266 -14.034 -45.417 1.00 55.00 70 ALA A O 1
ATOM 514 N N . ALA A 1 71 ? 35.588 -12.219 -45.457 1.00 53.78 71 ALA A N 1
ATOM 515 C CA . ALA A 1 71 ? 36.013 -12.371 -46.838 1.00 53.78 71 ALA A CA 1
ATOM 516 C C . ALA A 1 71 ? 37.192 -13.352 -46.856 1.00 53.78 71 ALA A C 1
ATOM 518 O O . ALA A 1 71 ? 38.291 -13.019 -46.415 1.00 53.78 71 ALA A O 1
ATOM 519 N N . GLY A 1 72 ? 36.930 -14.579 -47.304 1.00 59.19 72 GLY A N 1
ATOM 520 C CA . GLY A 1 72 ? 37.963 -15.443 -47.861 1.00 59.19 72 GLY A CA 1
ATOM 521 C C . GLY A 1 72 ? 38.314 -14.955 -49.266 1.00 59.19 72 GLY A C 1
ATOM 522 O O . GLY A 1 72 ? 37.422 -14.576 -50.026 1.00 59.19 72 GLY A O 1
ATOM 523 N N . GLY A 1 73 ? 39.600 -14.948 -49.591 1.00 54.72 73 GLY A N 1
ATOM 524 C CA . GLY A 1 73 ? 40.120 -14.646 -50.918 1.00 54.72 73 GLY A CA 1
ATOM 525 C C . GLY A 1 73 ? 41.573 -15.093 -50.984 1.00 54.72 73 GLY A C 1
ATOM 526 O O . GLY A 1 73 ? 42.397 -14.524 -50.274 1.00 54.72 73 GLY A O 1
ATOM 527 N N . ASP A 1 74 ? 41.772 -16.162 -51.750 1.00 53.25 74 ASP A N 1
ATOM 528 C CA . ASP A 1 74 ? 43.002 -16.884 -52.110 1.00 53.25 74 ASP A CA 1
ATOM 529 C C . ASP A 1 74 ? 44.162 -15.976 -52.561 1.00 53.25 74 ASP A C 1
ATOM 531 O O . ASP A 1 74 ? 43.895 -15.010 -53.317 1.00 53.25 74 ASP A O 1
#